Protein AF-A0A8S9PRX1-F1 (afdb_monomer_lite)

Sequence (67 aa):
MKLRRFGQRLAIEAFVRGSSMMFSAPTSSGKTLISEAAAVATVARGQRLFYNTPLKALSSQKFCEFR

Structure (mmCIF, N/CA/C/O backbone):
data_AF-A0A8S9PRX1-F1
#
_entry.id   AF-A0A8S9PRX1-F1
#
loop_
_atom_site.group_PDB
_atom_site.id
_atom_site.type_symbol
_atom_site.label_atom_id
_atom_site.label_alt_id
_atom_site.label_comp_id
_atom_site.label_asym_id
_atom_site.label_entity_id
_atom_site.label_seq_id
_atom_site.pdbx_PDB_ins_code
_atom_site.Cartn_x
_atom_site.Cartn_y
_atom_site.Cartn_z
_atom_site.occupancy
_atom_site.B_iso_or_equiv
_atom_site.auth_seq_id
_atom_site.auth_comp_id
_atom_site.auth_asym_id
_atom_site.auth_atom_id
_atom_site.pdbx_PDB_model_num
ATOM 1 N N . MET A 1 1 ? 0.827 -5.841 -22.460 1.00 52.31 1 MET A N 1
ATOM 2 C CA . MET A 1 1 ? 0.030 -5.059 -21.476 1.00 52.31 1 MET A CA 1
ATOM 3 C C . MET A 1 1 ? -0.897 -5.905 -20.572 1.00 52.31 1 MET A C 1
ATOM 5 O O . MET A 1 1 ? -1.199 -5.460 -19.473 1.00 52.31 1 MET A O 1
ATOM 9 N N . LYS A 1 2 ? -1.319 -7.124 -20.970 1.00 54.75 2 LYS A N 1
ATOM 10 C CA . LYS A 1 2 ? -2.293 -7.973 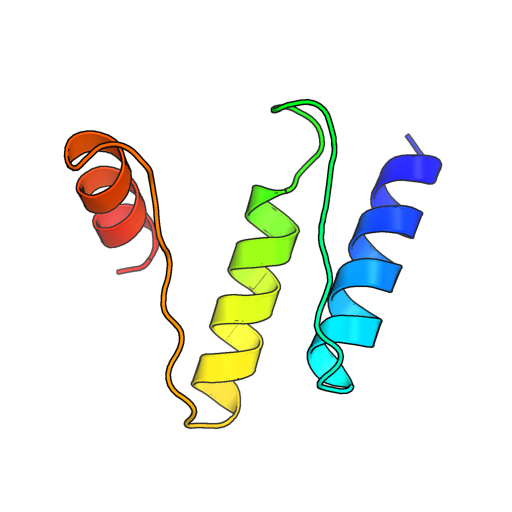-20.234 1.00 54.75 2 LYS A CA 1
ATOM 11 C C . LYS A 1 2 ? -1.759 -8.628 -18.940 1.00 54.75 2 LYS A C 1
ATOM 13 O O . LYS A 1 2 ? -2.476 -8.660 -17.947 1.00 54.75 2 LYS A O 1
ATOM 18 N N . LEU A 1 3 ? -0.492 -9.062 -18.913 1.00 59.47 3 LEU A N 1
ATOM 19 C CA . LEU A 1 3 ? 0.106 -9.728 -17.738 1.00 59.47 3 LEU A CA 1
ATOM 20 C C . LEU A 1 3 ? 0.227 -8.828 -16.494 1.00 59.47 3 LEU A C 1
ATOM 22 O O . LEU A 1 3 ? 0.072 -9.308 -15.375 1.00 59.47 3 LEU A O 1
ATOM 26 N N . ARG A 1 4 ? 0.451 -7.516 -16.666 1.00 62.16 4 ARG A N 1
ATOM 27 C CA . ARG A 1 4 ? 0.594 -6.584 -15.531 1.00 62.16 4 ARG A CA 1
ATOM 28 C C . ARG A 1 4 ? -0.698 -6.402 -14.740 1.00 62.16 4 ARG A C 1
ATOM 30 O O . ARG A 1 4 ? -0.661 -6.482 -13.518 1.00 62.16 4 ARG A O 1
ATOM 37 N N . ARG A 1 5 ? -1.836 -6.225 -15.424 1.00 67.06 5 ARG A N 1
ATOM 38 C CA . ARG A 1 5 ? -3.147 -6.128 -14.754 1.00 67.06 5 ARG A CA 1
ATOM 39 C C . ARG A 1 5 ? -3.502 -7.409 -14.011 1.00 67.06 5 ARG A C 1
ATOM 41 O O . ARG A 1 5 ? -4.097 -7.336 -12.945 1.00 67.06 5 ARG A O 1
ATOM 48 N N . PHE A 1 6 ? -3.120 -8.562 -14.558 1.00 72.75 6 PHE A N 1
ATOM 49 C CA . PHE A 1 6 ? -3.370 -9.849 -13.919 1.00 72.75 6 PHE A CA 1
ATOM 50 C C . PHE A 1 6 ? -2.599 -9.984 -12.597 1.00 72.75 6 PHE A C 1
ATOM 52 O O . PHE A 1 6 ? -3.204 -10.262 -11.567 1.00 72.75 6 PHE A O 1
ATOM 59 N N . GLY A 1 7 ? -1.296 -9.675 -12.593 1.00 80.25 7 GLY A N 1
ATOM 60 C CA . GLY A 1 7 ? -0.484 -9.708 -11.370 1.00 80.25 7 GLY A CA 1
ATOM 61 C C . GLY A 1 7 ? -0.926 -8.694 -10.309 1.00 80.25 7 GLY A C 1
ATOM 62 O O . GLY A 1 7 ? -0.985 -9.027 -9.130 1.00 80.25 7 GLY A O 1
ATOM 63 N N . GLN A 1 8 ? -1.297 -7.475 -10.718 1.00 83.56 8 GLN A N 1
ATOM 64 C CA . GLN A 1 8 ? -1.824 -6.454 -9.801 1.00 83.56 8 GLN A CA 1
ATOM 65 C C . GLN A 1 8 ? -3.148 -6.885 -9.164 1.00 83.56 8 GLN A C 1
ATOM 67 O O . GLN A 1 8 ? -3.326 -6.738 -7.959 1.00 83.56 8 GLN A O 1
ATOM 72 N N . ARG A 1 9 ? -4.066 -7.444 -9.962 1.00 83.94 9 ARG A N 1
ATOM 73 C CA . ARG A 1 9 ? -5.366 -7.915 -9.478 1.00 83.94 9 ARG A CA 1
ATOM 74 C C . ARG A 1 9 ? -5.217 -9.041 -8.457 1.00 83.94 9 ARG A C 1
ATOM 76 O O . ARG A 1 9 ? -5.823 -8.958 -7.395 1.00 83.94 9 ARG A O 1
ATOM 83 N N . LEU A 1 10 ? -4.383 -10.040 -8.745 1.00 86.38 10 LEU A N 1
ATOM 84 C CA . LEU A 1 10 ? -4.125 -11.142 -7.814 1.00 86.38 10 LEU A CA 1
ATOM 85 C C . LEU A 1 10 ? -3.508 -10.650 -6.499 1.00 86.38 10 LEU A C 1
ATOM 87 O O . LEU A 1 10 ? -3.920 -11.089 -5.429 1.00 86.38 10 LEU A O 1
ATOM 91 N N . ALA A 1 11 ? -2.567 -9.704 -6.571 1.00 86.00 11 ALA A N 1
ATOM 92 C CA . ALA A 1 11 ? -1.955 -9.113 -5.384 1.00 86.00 11 ALA A CA 1
ATOM 93 C C . ALA A 1 11 ? -2.968 -8.332 -4.529 1.00 86.00 11 ALA A C 1
ATOM 95 O O . ALA A 1 11 ? -2.918 -8.390 -3.305 1.00 86.00 11 ALA A O 1
ATOM 96 N N . ILE A 1 12 ? -3.917 -7.625 -5.144 1.00 85.62 12 ILE A N 1
ATOM 97 C CA . ILE A 1 12 ? -4.976 -6.937 -4.395 1.00 85.62 12 ILE A CA 1
ATOM 98 C C . ILE A 1 12 ? -5.939 -7.959 -3.776 1.00 85.62 12 ILE A C 1
ATOM 100 O O . ILE A 1 12 ? -6.251 -7.864 -2.592 1.00 85.62 12 ILE A O 1
ATOM 104 N N . GLU A 1 13 ? -6.375 -8.968 -4.535 1.00 87.81 13 GLU A N 1
ATOM 105 C CA . GLU A 1 13 ? -7.303 -9.998 -4.048 1.00 87.81 13 GLU A CA 1
ATOM 106 C C . GLU A 1 13 ? -6.730 -10.781 -2.860 1.00 87.81 13 GLU A C 1
ATOM 108 O O . GLU A 1 13 ? -7.415 -10.968 -1.853 1.00 87.81 13 GLU A O 1
ATOM 113 N N . ALA A 1 14 ? -5.468 -11.206 -2.930 1.00 87.12 14 ALA A N 1
ATOM 114 C CA . ALA A 1 14 ? -4.850 -11.932 -1.828 1.00 87.12 14 ALA A CA 1
ATOM 115 C C . ALA A 1 14 ? -4.561 -11.027 -0.608 1.00 87.12 14 ALA A C 1
ATOM 117 O O . ALA A 1 14 ? -4.657 -11.499 0.524 1.00 87.12 14 ALA A O 1
ATOM 118 N N . PHE A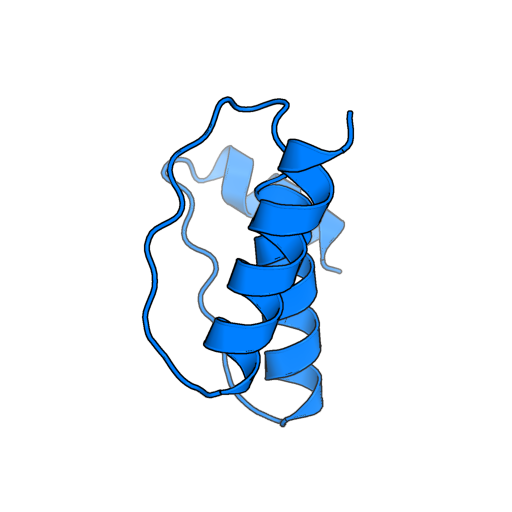 1 15 ? -4.328 -9.720 -0.796 1.00 85.62 15 PHE A N 1
ATOM 119 C CA . PHE A 1 15 ? -4.186 -8.772 0.316 1.00 85.62 15 PHE A CA 1
ATOM 120 C C . PHE A 1 15 ? -5.528 -8.571 1.026 1.00 85.62 15 PHE A C 1
ATOM 122 O O . PHE A 1 15 ? -5.615 -8.640 2.250 1.00 85.62 15 PHE A O 1
ATOM 129 N N . VAL A 1 16 ? -6.608 -8.405 0.255 1.00 83.50 16 VAL A N 1
ATOM 130 C CA . VAL A 1 16 ? -7.982 -8.285 0.767 1.00 83.50 16 VAL A CA 1
ATOM 131 C C . VAL A 1 16 ? -8.387 -9.524 1.572 1.00 83.50 16 VAL A C 1
ATOM 133 O O . VAL A 1 16 ? -9.092 -9.377 2.573 1.00 83.50 16 VAL A O 1
ATOM 136 N N . ARG A 1 17 ? -7.909 -10.716 1.188 1.00 87.69 17 ARG A N 1
ATOM 137 C CA . ARG A 1 17 ? -8.090 -11.983 1.922 1.00 87.69 17 ARG A CA 1
ATOM 138 C C . ARG A 1 17 ? -7.235 -12.107 3.194 1.00 87.69 17 ARG A C 1
ATOM 140 O O . ARG A 1 17 ? -7.382 -13.090 3.910 1.00 87.69 17 ARG A O 1
ATOM 147 N N . GLY A 1 18 ? -6.371 -11.135 3.487 1.00 85.25 18 GLY A N 1
ATOM 148 C CA . GLY A 1 18 ? -5.513 -11.128 4.675 1.00 85.25 18 GLY A CA 1
ATOM 149 C C . GLY A 1 18 ? -4.222 -11.937 4.527 1.00 85.25 18 GLY A C 1
ATOM 150 O O . GLY A 1 18 ? -3.566 -12.219 5.525 1.00 85.25 18 GLY A O 1
ATOM 151 N N . SER A 1 19 ? -3.841 -12.326 3.308 1.00 86.31 19 SER A N 1
ATOM 152 C CA . SER A 1 19 ? -2.588 -13.045 3.065 1.00 86.31 19 SER A CA 1
ATOM 153 C C . SER A 1 19 ? -1.400 -12.083 2.967 1.00 86.31 19 SER A C 1
ATOM 155 O O . SER A 1 19 ? -1.474 -11.045 2.308 1.00 86.31 19 SER A O 1
ATOM 157 N N . SER A 1 20 ? -0.271 -12.448 3.579 1.00 85.50 20 SER A N 1
ATOM 158 C CA . SER A 1 20 ? 1.004 -11.748 3.390 1.00 85.50 20 SER A CA 1
ATOM 159 C C . SER A 1 20 ? 1.607 -12.091 2.027 1.00 85.50 20 SER A C 1
ATOM 161 O O . SER A 1 20 ? 1.582 -13.246 1.608 1.00 85.50 20 SER A O 1
ATOM 163 N N . MET A 1 21 ? 2.165 -11.099 1.330 1.00 83.88 21 MET A N 1
ATOM 164 C CA . MET A 1 21 ? 2.731 -11.281 -0.009 1.00 83.88 21 MET A CA 1
ATOM 165 C C . MET A 1 21 ? 3.948 -10.398 -0.255 1.00 83.88 21 MET A C 1
ATOM 167 O O . MET A 1 21 ? 4.077 -9.320 0.321 1.00 83.88 21 MET A O 1
ATOM 171 N N . MET A 1 22 ? 4.799 -10.836 -1.185 1.00 82.06 22 MET A N 1
ATOM 172 C CA . MET A 1 22 ? 5.944 -10.081 -1.685 1.00 82.06 22 MET A CA 1
ATOM 173 C C . MET A 1 22 ? 5.792 -9.855 -3.189 1.00 82.06 22 MET A C 1
ATOM 175 O O . MET A 1 22 ? 5.553 -10.794 -3.944 1.00 82.06 22 MET A O 1
ATOM 179 N N . PHE A 1 23 ? 5.933 -8.605 -3.635 1.00 81.25 23 PHE A N 1
ATOM 180 C CA . PHE A 1 23 ? 5.785 -8.245 -5.044 1.00 81.25 23 PHE A CA 1
ATOM 181 C C . PHE A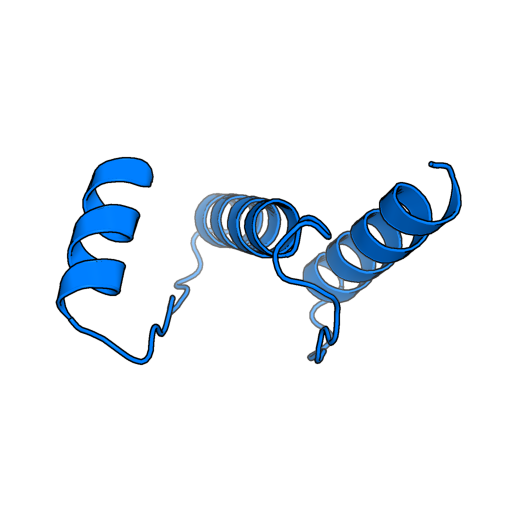 1 23 ? 7.115 -7.762 -5.631 1.00 81.25 23 PHE A C 1
ATOM 183 O O . PHE A 1 23 ? 7.562 -6.646 -5.359 1.00 81.25 23 PHE A O 1
ATOM 190 N N . SER A 1 24 ? 7.732 -8.591 -6.476 1.00 82.81 24 SER A N 1
ATOM 191 C CA . SER A 1 24 ? 8.936 -8.233 -7.232 1.00 82.81 24 SER A CA 1
ATOM 192 C C . SER A 1 24 ? 8.568 -7.899 -8.675 1.00 82.81 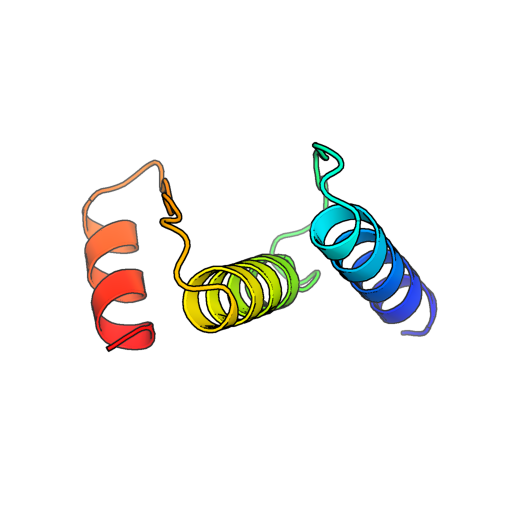24 SER A C 1
ATOM 194 O O . SER A 1 24 ? 7.986 -8.711 -9.388 1.00 82.81 24 SER A O 1
ATOM 196 N N . ALA A 1 25 ? 8.873 -6.677 -9.105 1.00 79.25 25 ALA A N 1
ATOM 197 C CA . ALA A 1 25 ? 8.641 -6.224 -10.475 1.00 79.25 25 ALA A CA 1
ATOM 198 C C . ALA A 1 25 ? 9.586 -5.053 -10.817 1.00 79.25 25 ALA A C 1
ATOM 200 O O . ALA A 1 25 ? 10.212 -4.497 -9.917 1.00 79.25 25 ALA A O 1
ATOM 201 N N . PRO A 1 26 ? 9.680 -4.597 -12.073 1.00 80.06 26 PRO A N 1
ATOM 202 C CA . PRO A 1 26 ? 10.332 -3.325 -12.414 1.00 80.06 26 PRO A CA 1
ATOM 203 C C . PRO A 1 26 ? 9.611 -2.095 -11.821 1.00 80.06 26 PRO A C 1
ATOM 205 O O . PRO A 1 26 ? 8.425 -2.161 -11.485 1.00 80.06 26 PRO A O 1
ATOM 208 N N . THR A 1 27 ? 10.286 -0.951 -11.673 1.00 75.56 27 THR A N 1
ATOM 209 C CA . THR A 1 27 ? 9.707 0.290 -11.099 1.00 75.56 27 THR A CA 1
ATOM 210 C C . THR A 1 27 ? 8.501 0.785 -11.897 1.00 75.56 27 THR A C 1
ATOM 212 O O . THR A 1 27 ? 7.486 1.169 -11.321 1.00 75.56 27 THR A O 1
ATOM 215 N N . SER A 1 28 ? 8.533 0.629 -13.221 1.00 74.31 28 SER A N 1
ATOM 216 C CA . SER A 1 28 ? 7.411 0.991 -14.085 1.00 74.31 28 SER A CA 1
ATOM 217 C C . SER A 1 28 ? 6.232 0.029 -13.997 1.00 74.31 28 SER A C 1
ATOM 219 O O . SER A 1 28 ? 5.251 0.300 -14.673 1.00 74.31 28 SER A O 1
ATOM 221 N N . SER A 1 29 ? 6.294 -1.060 -13.205 1.00 75.69 29 SER A N 1
ATOM 222 C CA . SER A 1 29 ? 5.330 -2.177 -13.228 1.00 75.69 29 SER A CA 1
ATOM 223 C C . SER A 1 29 ? 4.071 -2.003 -12.371 1.00 75.69 29 SER A C 1
ATOM 225 O O . SER A 1 29 ? 3.168 -2.837 -12.429 1.00 75.69 29 SER A O 1
ATOM 227 N N . GLY A 1 30 ? 3.930 -0.861 -11.696 1.00 73.75 30 GLY A N 1
ATOM 228 C CA . GLY A 1 30 ? 2.692 -0.492 -11.003 1.00 73.75 30 GLY A CA 1
ATOM 229 C C . GLY A 1 30 ? 2.565 -1.117 -9.619 1.00 73.75 30 GLY A C 1
ATOM 230 O O . GLY A 1 30 ? 1.459 -1.459 -9.209 1.00 73.75 30 GLY A O 1
ATOM 231 N N . LYS A 1 31 ? 3.696 -1.249 -8.911 1.00 83.00 31 LYS A N 1
ATOM 232 C CA . LYS A 1 31 ? 3.705 -1.590 -7.480 1.00 83.00 31 LYS A CA 1
ATOM 233 C C . LYS A 1 31 ? 2.982 -0.534 -6.656 1.00 83.00 31 LYS A C 1
ATOM 235 O O . LYS A 1 31 ? 2.262 -0.887 -5.738 1.00 83.00 31 LYS A O 1
ATOM 240 N N . THR A 1 32 ? 3.141 0.736 -7.035 1.00 84.00 32 THR A N 1
ATOM 241 C CA . THR A 1 32 ? 2.500 1.871 -6.365 1.00 84.00 32 THR A CA 1
ATOM 242 C C . THR A 1 32 ? 0.988 1.690 -6.296 1.00 84.00 32 THR A C 1
ATOM 244 O O . THR A 1 32 ? 0.436 1.771 -5.211 1.00 84.00 32 THR A O 1
ATOM 247 N N . LEU A 1 33 ? 0.354 1.297 -7.410 1.00 84.81 33 LEU A N 1
ATOM 248 C CA . LEU A 1 33 ? -1.087 1.032 -7.467 1.00 84.81 33 LEU A CA 1
ATOM 249 C C . LEU A 1 33 ? -1.519 -0.074 -6.491 1.00 84.81 33 LEU A C 1
ATOM 251 O O . LEU A 1 33 ? -2.566 0.027 -5.863 1.00 84.81 33 LEU A O 1
ATOM 255 N N . ILE A 1 34 ? -0.723 -1.143 -6.371 1.00 86.38 34 ILE A N 1
ATOM 256 C CA . ILE A 1 34 ? -1.014 -2.241 -5.437 1.00 86.38 34 ILE A CA 1
ATOM 257 C C . ILE A 1 34 ? -0.951 -1.715 -4.000 1.00 86.38 34 ILE A C 1
ATOM 259 O O . ILE A 1 34 ? -1.860 -1.974 -3.215 1.00 86.38 34 ILE A O 1
ATOM 263 N N . SER A 1 35 ? 0.092 -0.953 -3.663 1.00 83.69 35 SER A N 1
ATOM 264 C CA . SER A 1 35 ? 0.262 -0.394 -2.322 1.00 83.69 35 SER A CA 1
ATOM 265 C C . SER A 1 35 ? -0.798 0.660 -1.976 1.00 83.69 35 SER A C 1
ATOM 267 O O . SER A 1 35 ? -1.277 0.682 -0.848 1.00 83.69 35 SER A O 1
ATOM 269 N N . GLU A 1 36 ? -1.198 1.498 -2.933 1.00 86.12 36 GLU A N 1
ATOM 270 C CA . GLU A 1 36 ? -2.295 2.466 -2.798 1.00 86.12 36 GLU A CA 1
ATOM 271 C C . GLU A 1 36 ? -3.633 1.762 -2.559 1.00 86.12 36 GLU A C 1
ATOM 273 O O . GLU A 1 36 ? -4.340 2.084 -1.607 1.00 86.12 36 GLU A O 1
ATOM 278 N N . ALA A 1 37 ? -3.959 0.746 -3.364 1.00 86.69 37 ALA A N 1
ATOM 279 C CA . ALA A 1 37 ? -5.180 -0.035 -3.187 1.00 86.69 37 ALA A CA 1
ATOM 280 C C . ALA A 1 37 ? -5.209 -0.747 -1.824 1.00 86.69 37 ALA A C 1
ATOM 282 O O . ALA A 1 37 ? -6.240 -0.757 -1.150 1.00 86.69 37 ALA A O 1
ATOM 283 N N . ALA A 1 38 ? -4.072 -1.300 -1.392 1.00 86.00 38 ALA A N 1
ATOM 284 C CA . ALA A 1 38 ? -3.925 -1.903 -0.072 1.00 86.00 38 ALA A CA 1
ATOM 285 C C . ALA A 1 38 ? -4.119 -0.874 1.054 1.00 86.00 38 ALA A C 1
ATOM 287 O O . ALA A 1 38 ? -4.826 -1.153 2.025 1.00 86.00 38 ALA A O 1
ATOM 288 N N . ALA A 1 39 ? -3.551 0.327 0.915 1.00 87.12 39 ALA A N 1
ATOM 289 C CA . ALA A 1 39 ? -3.718 1.412 1.876 1.00 87.12 39 ALA A CA 1
ATOM 290 C C . ALA A 1 39 ? -5.188 1.831 2.006 1.00 87.12 39 ALA A C 1
ATOM 292 O O . ALA A 1 39 ? -5.728 1.819 3.112 1.00 87.12 39 ALA A O 1
ATOM 293 N N . VAL A 1 40 ? -5.859 2.100 0.881 1.00 86.81 40 VAL A N 1
ATOM 294 C CA . VAL A 1 40 ? -7.281 2.478 0.851 1.00 86.81 40 VAL A CA 1
ATOM 295 C C . VAL A 1 40 ? -8.154 1.381 1.460 1.00 86.81 40 VAL A C 1
ATOM 297 O O . VAL A 1 40 ? -8.987 1.670 2.315 1.00 86.81 40 VAL A O 1
ATOM 300 N N . ALA A 1 41 ? -7.939 0.115 1.088 1.00 87.38 41 ALA A N 1
ATOM 301 C CA . ALA A 1 41 ? -8.702 -1.008 1.633 1.00 87.38 41 ALA A CA 1
ATOM 302 C C . ALA A 1 41 ? -8.502 -1.179 3.150 1.00 87.38 41 ALA A C 1
ATOM 304 O O . ALA A 1 41 ? -9.440 -1.538 3.858 1.00 87.38 41 ALA A O 1
ATOM 305 N N . THR A 1 42 ? -7.296 -0.911 3.657 1.00 88.50 42 THR A N 1
ATOM 306 C CA . THR A 1 42 ? -6.980 -1.008 5.091 1.00 88.50 42 THR A CA 1
ATOM 307 C C . THR A 1 42 ? -7.643 0.119 5.880 1.00 88.50 42 THR A C 1
ATOM 309 O O . THR A 1 42 ? -8.290 -0.138 6.896 1.00 88.50 42 THR A O 1
ATOM 312 N N . VAL A 1 43 ? -7.562 1.355 5.379 1.00 87.81 43 VAL A N 1
ATOM 313 C CA . VAL A 1 43 ? -8.213 2.522 5.996 1.00 87.81 43 VAL A CA 1
ATOM 314 C C . VAL A 1 43 ? -9.736 2.373 5.976 1.00 87.81 43 VAL A C 1
ATOM 316 O O . VAL A 1 43 ? -10.381 2.617 6.991 1.00 87.81 43 VAL A O 1
ATOM 319 N N . ALA A 1 44 ? -10.314 1.884 4.872 1.00 88.00 44 ALA A N 1
ATOM 320 C CA . ALA A 1 44 ? -11.751 1.613 4.765 1.00 88.00 44 ALA A CA 1
ATOM 321 C C . ALA A 1 44 ? -12.245 0.553 5.768 1.00 88.00 44 ALA A C 1
ATOM 323 O O . ALA A 1 44 ? -13.410 0.561 6.156 1.00 88.00 44 ALA A O 1
ATOM 324 N N . ARG A 1 45 ? -11.361 -0.344 6.220 1.00 89.25 45 ARG A N 1
ATOM 325 C CA . ARG A 1 45 ? -11.636 -1.333 7.277 1.00 89.25 45 ARG A CA 1
ATOM 326 C C . ARG A 1 45 ? -11.411 -0.790 8.694 1.00 89.25 45 ARG A C 1
ATOM 328 O O . ARG A 1 45 ? -11.511 -1.555 9.648 1.00 89.25 45 ARG A O 1
ATOM 335 N N . GLY A 1 46 ? -11.063 0.491 8.850 1.00 90.38 46 GLY A N 1
ATOM 336 C CA . GLY A 1 46 ? -10.703 1.084 10.143 1.00 90.38 46 GLY A CA 1
ATOM 337 C C . GLY A 1 46 ? -9.390 0.542 10.722 1.00 90.38 46 GLY A C 1
ATOM 338 O O . GLY A 1 46 ? -9.143 0.662 11.921 1.00 90.38 46 GLY A O 1
ATOM 339 N N . GLN A 1 47 ? -8.551 -0.084 9.891 1.00 89.19 47 GLN A N 1
ATOM 340 C CA . GLN A 1 47 ? -7.284 -0.682 10.300 1.00 89.19 47 G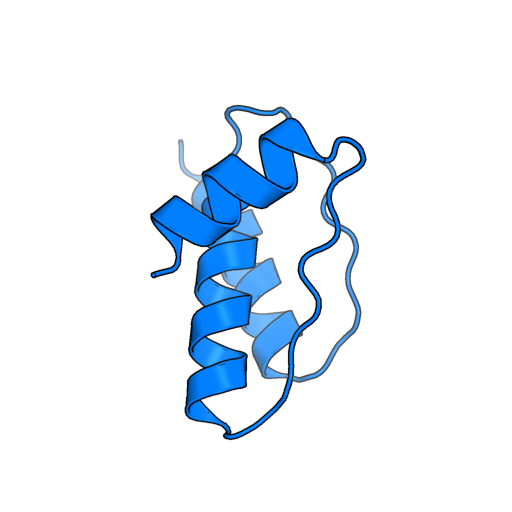LN A CA 1
ATOM 341 C C . GLN A 1 47 ? -6.108 0.268 10.044 1.00 89.19 47 GLN A C 1
ATOM 343 O O . GLN A 1 47 ? -6.197 1.230 9.281 1.00 89.19 47 GLN A O 1
ATOM 348 N N . ARG A 1 48 ? -4.973 -0.012 10.691 1.00 86.94 48 ARG A N 1
ATOM 349 C CA . ARG A 1 48 ? -3.729 0.755 10.535 1.00 86.94 48 ARG A CA 1
ATOM 350 C C . ARG A 1 48 ? -2.805 0.075 9.524 1.00 86.94 48 ARG A C 1
ATOM 352 O O . ARG A 1 48 ? -2.688 -1.147 9.519 1.00 86.94 48 ARG A O 1
ATOM 359 N N . LEU A 1 49 ? -2.119 0.877 8.714 1.00 86.75 49 LEU A N 1
ATOM 360 C CA . LEU A 1 49 ? -1.137 0.449 7.715 1.00 86.75 49 LEU A CA 1
ATOM 361 C C . LEU A 1 49 ? 0.180 1.201 7.946 1.00 86.75 49 LEU A C 1
ATOM 363 O O . LEU A 1 49 ? 0.164 2.400 8.214 1.00 86.75 49 LEU A O 1
ATOM 367 N N . PHE A 1 50 ? 1.310 0.515 7.771 1.00 86.81 50 PHE A N 1
ATOM 368 C CA . PHE A 1 50 ? 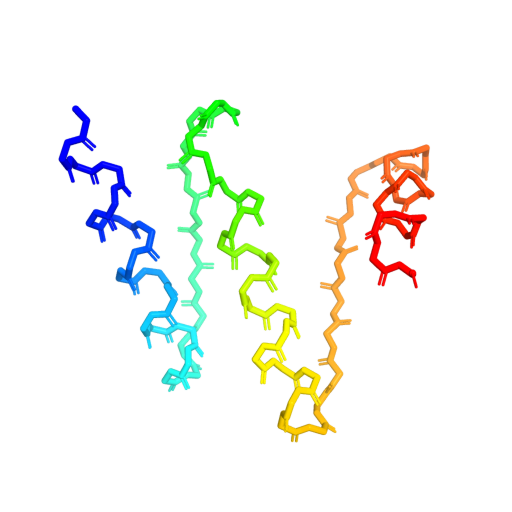2.633 1.136 7.703 1.00 86.81 50 PHE A CA 1
ATOM 369 C C . PHE A 1 50 ? 3.153 1.130 6.263 1.00 86.81 50 PHE A C 1
ATOM 371 O O . PHE A 1 50 ? 3.261 0.073 5.642 1.00 86.81 50 PHE A O 1
ATOM 378 N N . TYR A 1 51 ? 3.495 2.308 5.738 1.00 85.88 51 TYR A N 1
ATOM 379 C CA . TYR A 1 51 ? 4.118 2.465 4.424 1.00 85.88 51 TYR A CA 1
ATOM 380 C C . TYR A 1 51 ? 5.606 2.792 4.601 1.00 85.88 51 TYR A C 1
ATOM 382 O O . TYR A 1 51 ? 5.984 3.947 4.797 1.00 85.88 51 TYR A O 1
ATOM 390 N N . ASN A 1 52 ? 6.460 1.767 4.554 1.00 87.12 52 ASN A N 1
ATOM 391 C CA . ASN A 1 52 ? 7.896 1.933 4.775 1.00 87.12 52 ASN A CA 1
ATOM 392 C C . ASN A 1 52 ? 8.633 2.194 3.457 1.00 87.12 52 ASN A C 1
ATOM 394 O O . ASN A 1 52 ? 8.558 1.408 2.514 1.00 87.12 52 ASN A O 1
ATOM 398 N N . THR A 1 53 ? 9.402 3.280 3.416 1.00 86.25 53 THR A N 1
ATOM 399 C CA . THR A 1 53 ? 10.317 3.610 2.314 1.00 86.25 53 THR A CA 1
ATOM 400 C C . THR A 1 53 ? 11.746 3.727 2.838 1.00 86.25 53 THR A C 1
ATOM 402 O O . THR A 1 53 ? 11.927 4.237 3.942 1.00 86.25 53 THR A O 1
ATOM 405 N N . PRO A 1 54 ? 12.773 3.352 2.056 1.00 85.19 54 PRO A N 1
ATOM 406 C CA . PRO A 1 54 ? 14.162 3.356 2.523 1.00 85.19 54 PRO A CA 1
ATOM 407 C C . PRO A 1 54 ? 14.754 4.759 2.752 1.00 85.19 54 PRO A C 1
ATOM 409 O O . PRO A 1 54 ? 15.777 4.882 3.414 1.00 85.19 54 PRO A O 1
ATOM 412 N N . LEU A 1 55 ? 14.137 5.824 2.222 1.00 86.06 55 LEU A N 1
ATOM 413 C CA . LEU A 1 55 ? 14.621 7.204 2.346 1.00 86.06 55 LEU A CA 1
ATOM 414 C C . LEU A 1 55 ? 13.535 8.128 2.900 1.00 86.06 55 LEU A C 1
ATOM 416 O O . LEU A 1 55 ? 12.399 8.114 2.423 1.00 86.06 55 LEU A O 1
ATOM 420 N N . LYS A 1 56 ? 13.907 9.006 3.843 1.00 85.75 56 LYS A N 1
ATOM 421 C CA . LYS A 1 56 ? 12.993 9.993 4.450 1.00 85.75 56 LYS A CA 1
ATOM 422 C C . LYS A 1 56 ? 12.363 10.927 3.414 1.00 85.75 56 LYS A C 1
ATOM 424 O O . LYS A 1 56 ? 11.175 11.212 3.502 1.00 85.75 56 LYS A O 1
ATOM 429 N N . ALA A 1 57 ? 13.135 11.365 2.418 1.00 87.44 57 ALA A N 1
ATOM 430 C CA . ALA A 1 57 ? 12.626 12.217 1.342 1.00 87.44 57 ALA A CA 1
ATOM 431 C C . ALA A 1 57 ? 11.477 11.543 0.568 1.00 87.44 57 ALA A C 1
ATOM 433 O O . ALA A 1 57 ? 10.458 12.175 0.305 1.00 87.44 57 ALA A O 1
ATOM 434 N N . LEU A 1 58 ? 11.596 10.237 0.295 1.00 83.81 58 LEU A N 1
ATOM 435 C CA . LEU A 1 58 ? 10.552 9.458 -0.380 1.00 83.81 58 LEU A CA 1
ATOM 436 C C . LEU A 1 58 ? 9.321 9.254 0.507 1.00 83.81 58 LEU A C 1
ATOM 438 O O . LEU A 1 58 ? 8.200 9.301 0.008 1.00 83.81 58 LEU A O 1
ATOM 442 N N . SER A 1 59 ? 9.518 9.073 1.816 1.00 83.69 59 SER A N 1
ATOM 443 C CA . SER A 1 59 ? 8.412 9.031 2.777 1.00 83.69 59 SER A CA 1
ATOM 444 C C . SER A 1 59 ? 7.651 10.356 2.798 1.00 83.69 59 SER A C 1
ATOM 446 O O . SER A 1 59 ? 6.429 10.347 2.711 1.00 83.69 59 SER A O 1
ATOM 448 N N . SER A 1 60 ? 8.360 11.490 2.833 1.00 85.56 60 SER A N 1
ATOM 449 C CA . SER A 1 60 ? 7.740 12.820 2.825 1.00 85.56 60 SER A CA 1
ATOM 450 C C . SER A 1 60 ? 6.968 13.083 1.534 1.00 85.56 60 SER A C 1
ATOM 452 O O . SER A 1 60 ? 5.865 13.618 1.589 1.00 85.56 60 SER A O 1
ATOM 454 N N . GLN A 1 61 ? 7.514 12.682 0.382 1.00 84.69 61 GLN A N 1
ATOM 455 C CA . GLN A 1 61 ? 6.809 12.796 -0.893 1.00 84.69 61 GLN A CA 1
ATOM 456 C C . GLN A 1 61 ? 5.524 11.957 -0.886 1.00 84.69 61 GLN A C 1
ATOM 458 O O . GLN A 1 61 ? 4.456 12.467 -1.206 1.00 84.69 61 GLN A O 1
ATOM 463 N N . LYS A 1 62 ? 5.607 10.691 -0.457 1.00 82.31 62 LYS A N 1
ATOM 464 C CA . LYS A 1 62 ? 4.448 9.791 -0.396 1.00 82.31 62 LYS A CA 1
ATOM 465 C C . LYS A 1 62 ? 3.404 10.247 0.617 1.00 82.31 62 LYS A C 1
ATOM 467 O O . LYS A 1 62 ? 2.218 10.126 0.353 1.00 82.31 62 LYS A O 1
ATOM 472 N N . PHE A 1 63 ? 3.827 10.811 1.744 1.00 83.12 63 PHE A N 1
ATOM 473 C CA . PHE A 1 63 ? 2.920 11.399 2.725 1.00 83.12 63 PHE A CA 1
ATOM 474 C C . PHE A 1 63 ? 2.120 12.562 2.131 1.00 83.12 63 PHE A C 1
ATOM 476 O O . PHE A 1 63 ? 0.914 12.623 2.336 1.00 83.12 63 PHE A O 1
ATOM 483 N N . CYS A 1 64 ? 2.763 13.445 1.360 1.00 85.75 64 CYS A N 1
ATOM 484 C CA . CYS A 1 64 ? 2.058 14.505 0.641 1.00 85.75 64 CYS A CA 1
ATOM 485 C C . CYS A 1 64 ? 1.126 13.968 -0.456 1.00 85.75 64 CYS A C 1
ATOM 487 O O . CYS A 1 64 ? 0.092 14.571 -0.688 1.00 85.75 64 CYS A O 1
ATOM 489 N N . GLU A 1 65 ? 1.470 12.860 -1.122 1.00 83.12 65 GLU A N 1
ATOM 490 C CA . GLU A 1 65 ? 0.601 12.221 -2.129 1.00 83.12 65 GLU A CA 1
ATOM 491 C C . GLU A 1 65 ? -0.618 11.509 -1.510 1.00 83.12 65 GLU A C 1
ATOM 493 O O . GLU A 1 65 ? -1.650 11.386 -2.164 1.00 83.12 65 GLU A O 1
ATOM 498 N N . PHE A 1 66 ? -0.505 11.019 -0.270 1.00 78.56 66 PHE A N 1
ATOM 499 C CA . PHE A 1 66 ? -1.592 10.340 0.447 1.00 78.56 66 PHE A CA 1
ATOM 500 C C . PHE A 1 66 ? -2.511 11.278 1.241 1.00 78.56 66 PHE A C 1
ATOM 502 O O . PHE A 1 66 ? -3.539 10.815 1.739 1.00 78.56 66 PHE A O 1
ATOM 509 N N . ARG A 1 67 ? -2.124 12.544 1.417 1.00 72.31 67 ARG A N 1
ATOM 510 C CA . ARG A 1 67 ? -2.883 13.556 2.158 1.00 72.31 67 ARG A CA 1
ATOM 511 C C . ARG A 1 67 ? -3.819 14.322 1.231 1.00 72.31 67 ARG A C 1
ATOM 513 O O . ARG A 1 67 ? -4.940 14.617 1.697 1.00 72.31 67 ARG A O 1
#

pLDDT: mean 82.3, std 7.79, range [52.31, 90.38]

Radius of gyration: 12.59 Å; chains: 1; bounding box: 26×28×32 Å

Organism: Brassica cretica (NCBI:txid69181)

Secondary structure (DSSP, 8-state):
-HHHHHHHHHHHHHHHTT--------GGG-HHHHHHHHHHHHHHTT-------SSHHHHHHHHHHH-

InterPro domains:
  IPR011545 DEAD/DEAH-box helicase domain [PF00270] (8-66)
  IPR027417 P-loop containing nucleoside triphosphate hydrolase [G3DSA:3.40.50.300] (1-67)
  IPR027417 P-loop containing nucleoside triphosphate hydrolase [SSF52540] (6-67)
  IPR050699 ATP-dependent RNA helicase SUPV3-like [PTHR12131] (8-66)

Foldseek 3Di:
DPVLVVVLVVLQVCVLVVDDDDDDDDPVSCPVVSVVSSCVSQVVVVHDDDDDDPDPVVVVVVVVVVD